Protein 7UR8 (pdb70)

Structure (mmCIF, N/CA/C/O backbone):
data_7UR8
#
_entry.id   7UR8
#
_cell.length_a   26.071
_cell.length_b   40.921
_cell.length_c   48.720
_cell.angle_alpha   90.000
_cell.angle_beta   90.000
_cell.angle_gamma   90.000
#
_symmetry.space_group_name_H-M   'P 21 21 21'
#
loop_
_entity.id
_entity.type
_entity.pdbx_description
1 polymer 170_h_ob
2 water water
#
loop_
_atom_site.group_PDB
_atom_site.id
_atom_site.type_symbol
_atom_site.label_atom_id
_atom_site.label_alt_id
_atom_site.label_comp_id
_atom_site.label_asym_id
_atom_site.label_entity_id
_atom_site.label_seq_id
_atom_site.pdbx_PDB_ins_code
_atom_site.Cartn_x
_atom_site.Cartn_y
_atom_site.Cartn_z
_atom_site.occupancy
_atom_site.B_iso_or_equiv
_atom_site.auth_seq_id
_atom_site.auth_comp_id
_atom_site.auth_asym_id
_atom_site.auth_atom_id
_atom_site.pdbx_PDB_model_num
ATOM 1 N N . SER A 1 2 ? -20.33768 13.62105 -29.55635 1.000 31.38448 2 SER A N 1
ATOM 2 C CA . SER A 1 2 ? -19.20665 14.38340 -29.03381 1.000 40.54888 2 SER A CA 1
ATOM 3 C C . SER A 1 2 ? -19.26359 14.44615 -27.50468 1.000 49.88531 2 SER A C 1
ATOM 4 O O . SER A 1 2 ? -20.33730 14.28266 -26.89207 1.000 48.40638 2 SER A O 1
ATOM 11 N N . GLY A 1 3 ? -18.10665 14.69831 -26.89135 1.000 41.04645 3 GLY A N 1
ATOM 12 C CA . GLY A 1 3 ? -18.01205 14.61123 -25.45564 1.000 35.54648 3 GLY A CA 1
ATOM 13 C C . GLY A 1 3 ? -18.02146 13.15318 -25.01444 1.000 40.12796 3 GLY A C 1
ATOM 14 O O . GLY A 1 3 ? -17.87885 12.21421 -25.80823 1.000 32.39020 3 GLY A O 1
ATOM 18 N N . ASP A 1 4 ? -18.20245 12.97769 -23.70648 1.000 29.18410 4 ASP A N 1
ATOM 19 C CA . ASP A 1 4 ? -18.24446 11.64854 -23.08940 1.000 30.48300 4 ASP A CA 1
ATOM 20 C C . ASP A 1 4 ? -16.93433 10.89279 -23.30979 1.000 34.80985 4 ASP A C 1
ATOM 21 O O . ASP A 1 4 ? -16.92588 9.69630 -23.61994 1.000 34.37734 4 ASP A O 1
ATOM 30 N N . ARG A 1 5 ? -15.81421 11.59953 -23.15970 1.000 33.26588 5 ARG A N 1
ATOM 31 C CA . ARG A 1 5 ? -14.51576 11.03455 -23.49858 1.000 36.74712 5 ARG A CA 1
ATOM 32 C C . ARG A 1 5 ? -13.76060 10.49683 -22.29534 1.000 45.97383 5 ARG A C 1
ATOM 33 O O . ARG A 1 5 ? -12.82424 9.70662 -22.47375 1.000 43.65959 5 ARG A O 1
ATOM 54 N N . THR A 1 6 ? -14.13206 10.90651 -21.08755 1.000 33.73757 6 THR A N 1
ATOM 55 C CA . THR A 1 6 ? -13.53400 10.36382 -19.87795 1.000 36.36217 6 THR A CA 1
ATOM 56 C C . THR A 1 6 ? -14.45733 9.31403 -19.27167 1.000 39.79292 6 THR A C 1
ATOM 57 O O . THR A 1 6 ? -15.66451 9.28082 -19.52663 1.000 35.99730 6 THR A O 1
ATOM 68 N N . ARG A 1 7 ? -13.86598 8.45761 -18.44864 1.000 29.64267 7 ARG A N 1
ATOM 69 C CA . ARG A 1 7 ? -14.56130 7.33337 -17.83933 1.000 39.07352 7 ARG A CA 1
ATOM 70 C C . ARG A 1 7 ? -14.38429 7.42034 -16.33349 1.000 31.80896 7 ARG A C 1
ATOM 71 O O . ARG A 1 7 ? -13.25485 7.49911 -15.84190 1.000 31.69697 7 ARG A O 1
ATOM 92 N N . GLU A 1 8 ? -15.49831 7.44183 -15.61009 1.000 25.62352 8 GLU A N 1
ATOM 93 C CA . GLU A 1 8 ? -15.46436 7.35427 -14.15959 1.000 26.72894 8 GLU A CA 1
ATOM 94 C C . GLU A 1 8 ? -15.51518 5.88982 -13.74458 1.000 24.70323 8 GLU A C 1
ATOM 95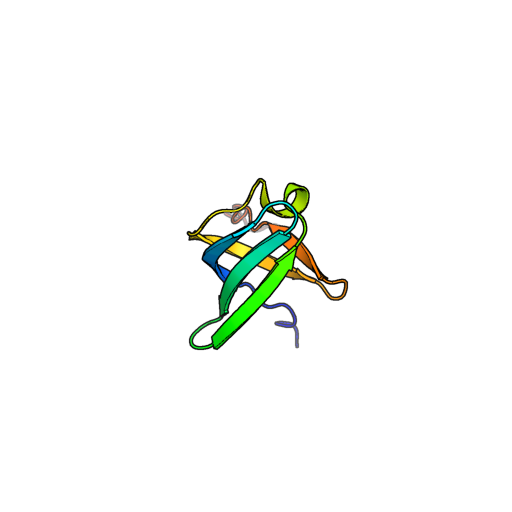 O O . GLU A 1 8 ? -16.28638 5.10027 -14.29885 1.000 25.35923 8 GLU A O 1
ATOM 107 N N . LEU A 1 9 ? -14.68788 5.53367 -12.76755 1.000 18.81921 9 LEU A N 1
ATOM 108 C CA . LEU A 1 9 ? -14.57181 4.16259 -12.29949 1.000 18.36395 9 LEU A CA 1
ATOM 109 C C . LEU A 1 9 ? -14.79553 4.10999 -10.80169 1.000 21.03414 9 LEU A C 1
ATOM 110 O O . LEU A 1 9 ? -14.45107 5.04613 -10.07744 1.000 21.99739 9 LEU A O 1
ATOM 126 N N . LYS A 1 10 ? -15.36928 3.00379 -10.34495 1.000 17.85464 10 LYS A N 1
ATOM 127 C CA . LYS A 1 10 ? -15.60479 2.77799 -8.93082 1.000 18.51992 10 LYS A CA 1
ATOM 128 C C . LYS A 1 10 ? -14.52981 1.84191 -8.40197 1.000 14.87013 10 LYS A C 1
ATOM 129 O O . LYS A 1 10 ? -14.27297 0.78917 -8.99122 1.000 19.48186 10 LYS A O 1
ATOM 148 N N . VAL A 1 11 ? -13.91766 2.22262 -7.28882 1.000 14.57609 11 VAL A N 1
ATOM 149 C CA . VAL A 1 11 ? -12.99537 1.34822 -6.57642 1.000 17.14148 11 VAL A CA 1
ATOM 150 C C . VAL A 1 11 ? -13.82299 0.27937 -5.87428 1.000 17.30235 11 VAL A C 1
ATOM 151 O O . VAL A 1 11 ? -14.64348 0.59178 -5.00515 1.000 19.38553 11 VAL A O 1
ATOM 164 N N . ILE A 1 12 ? -13.62677 -0.98214 -6.25872 1.000 15.92225 12 ILE A N 1
ATOM 165 C CA . ILE A 1 12 ? -14.32823 -2.07845 -5.59521 1.000 17.90471 12 ILE A CA 1
ATOM 166 C C . ILE A 1 12 ? -13.42604 -2.90039 -4.67367 1.000 18.78718 12 ILE A C 1
ATOM 167 O O . ILE A 1 12 ? -13.95423 -3.64628 -3.83147 1.000 21.05441 12 ILE A O 1
ATOM 183 N N . ASP A 1 13 ? -12.10839 -2.76977 -4.77288 1.000 15.73797 13 ASP A N 1
ATOM 184 C CA . ASP A 1 13 ? -11.18880 -3.58805 -3.99686 1.000 16.41294 13 ASP A CA 1
ATOM 185 C C . ASP A 1 13 ? -9.78716 -3.02818 -4.16334 1.000 14.13612 13 ASP A C 1
ATOM 186 O O . ASP A 1 13 ? -9.52486 -2.22787 -5.06500 1.000 16.28544 13 ASP A O 1
ATOM 195 N N . TYR A 1 14 ? -8.90120 -3.42884 -3.25823 1.000 18.96565 14 TYR A N 1
ATOM 196 C CA . TYR A 1 14 ? -7.49861 -3.04901 -3.34216 1.000 17.62753 14 TYR A CA 1
ATOM 197 C C . TYR A 1 14 ? -6.66332 -4.15887 -2.71858 1.000 20.23876 14 TYR A C 1
ATOM 198 O O . TYR A 1 14 ? -7.15482 -4.95023 -1.91419 1.000 20.30322 14 TYR A O 1
ATOM 216 N N . ARG A 1 15 ? -5.39491 -4.21786 -3.11689 1.000 15.25888 15 ARG A N 1
ATOM 217 C CA . ARG A 1 15 ? -4.40522 -5.11237 -2.52611 1.000 18.44332 15 ARG A CA 1
ATOM 218 C C . ARG A 1 15 ? -3.17305 -4.28168 -2.21952 1.000 19.38915 15 ARG A C 1
ATOM 219 O O . ARG A 1 15 ? -2.63884 -3.62173 -3.11490 1.000 22.53292 15 ARG A O 1
ATOM 240 N N . GLU A 1 16 ? -2.72174 -4.30814 -0.97050 1.000 20.97883 16 GLU A N 1
ATOM 241 C CA . GLU A 1 16 ? -1.63949 -3.44519 -0.52769 1.000 20.29834 16 GLU A CA 1
ATOM 242 C C . GLU A 1 16 ? -0.41812 -4.25774 -0.13480 1.000 18.39091 16 GLU A C 1
ATOM 243 O O . GLU A 1 16 ? -0.50722 -5.20056 0.65623 1.000 22.69450 16 GLU A O 1
ATOM 255 N N . TYR A 1 17 ? 0.71810 -3.86856 -0.68524 1.000 20.02299 17 TYR A N 1
ATOM 256 C CA . TYR A 1 17 ? 2.01987 -4.44888 -0.42642 1.000 22.74379 17 TYR A CA 1
ATOM 257 C C . TYR A 1 17 ? 2.93410 -3.34506 0.11001 1.000 23.39097 17 TYR A C 1
ATOM 258 O O . TYR A 1 17 ? 2.51628 -2.20072 0.31771 1.000 25.14744 17 TYR A O 1
ATOM 276 N N . ASP A 1 18 ? 4.19270 -3.70244 0.35932 1.000 22.92327 18 ASP A N 1
ATOM 277 C CA . ASP A 1 18 ? 5.11169 -2.75508 0.97882 1.000 34.22373 18 ASP A CA 1
ATOM 278 C C . ASP A 1 18 ? 5.20383 -1.47367 0.16978 1.000 24.62336 18 ASP A C 1
ATOM 279 O O . ASP A 1 18 ? 5.14606 -0.36942 0.72376 1.000 30.84063 18 ASP A O 1
ATOM 288 N N . ASN A 1 19 ? 5.33668 -1.59916 -1.15307 1.000 24.67944 19 ASN A N 1
ATOM 289 C CA . ASN A 1 19 ? 5.67666 -0.45030 -1.98275 1.000 25.86254 19 ASN A CA 1
ATOM 290 C C . ASN A 1 19 ? 4.73614 -0.26029 -3.16116 1.000 23.42941 19 ASN A C 1
ATOM 291 O O . ASN A 1 19 ? 5.06635 0.47223 -4.10611 1.000 24.53711 19 ASN A O 1
ATOM 302 N N . THR A 1 20 ? 3.56650 -0.88218 -3.11832 1.000 20.66667 20 THR A N 1
ATOM 303 C CA . THR A 1 20 ? 2.65544 -0.79828 -4.24307 1.000 21.07619 20 THR A CA 1
ATOM 304 C C . THR A 1 20 ? 1.25839 -1.14736 -3.75247 1.000 18.70114 20 THR A C 1
ATOM 305 O O . THR A 1 20 ? 1.09073 -1.95071 -2.83161 1.000 22.27081 20 THR A O 1
ATOM 316 N N . VAL A 1 21 ? 0.26473 -0.50893 -4.35983 1.000 16.65453 21 VAL A N 1
ATOM 317 C CA . VAL A 1 21 ? -1.13970 -0.78472 -4.09543 1.000 17.36050 21 VAL A CA 1
ATOM 318 C C . VAL A 1 21 ? -1.81002 -1.05727 -5.43018 1.000 23.26155 21 VAL A C 1
ATOM 319 O O . VAL A 1 21 ? -1.66743 -0.26916 -6.37098 1.000 17.82855 21 VAL A O 1
ATOM 332 N N . TYR A 1 22 ? -2.50986 -2.18022 -5.52378 1.000 18.93972 22 TYR A N 1
ATOM 333 C CA . TYR A 1 22 ? -3.32656 -2.48824 -6.68826 1.000 17.61329 22 TYR A CA 1
ATOM 334 C C . TYR A 1 22 ? -4.76158 -2.08949 -6.38812 1.000 19.22483 22 TYR A C 1
ATOM 335 O O . TYR A 1 22 ? -5.32859 -2.53290 -5.38787 1.000 19.89415 22 TYR A O 1
ATOM 353 N N . PHE A 1 23 ? -5.34296 -1.24918 -7.23939 1.000 17.82688 23 PHE A N 1
ATOM 354 C CA . PHE A 1 23 ? -6.76052 -0.92758 -7.15187 1.000 16.49320 23 PHE A CA 1
ATOM 355 C C . PHE A 1 23 ? -7.51063 -1.71750 -8.21616 1.000 22.96479 23 PHE A C 1
ATOM 356 O O . PHE A 1 23 ? -7.06549 -1.80391 -9.36344 1.000 18.07730 23 PHE A O 1
ATOM 373 N N . ILE A 1 24 ? -8.66136 -2.26792 -7.83661 1.000 18.38666 24 ILE A N 1
ATOM 374 C CA . ILE A 1 24 ? -9.58111 -2.91725 -8.76308 1.000 15.78112 24 ILE A CA 1
ATOM 375 C C . ILE A 1 24 ? -10.71036 -1.93197 -9.02129 1.000 14.04553 24 ILE A C 1
ATOM 376 O O . ILE A 1 24 ? -11.44300 -1.56472 -8.09629 1.000 16.39002 24 ILE A O 1
ATOM 392 N N . LEU A 1 25 ? -10.87078 -1.53819 -10.27919 1.000 17.52811 25 LEU A N 1
ATOM 393 C CA . LEU A 1 25 ? -11.76748 -0.46409 -10.67636 1.000 15.06256 25 LEU A CA 1
ATOM 394 C C . LEU A 1 25 ? -12.83472 -1.00411 -11.61436 1.000 20.84991 25 LEU A C 1
ATOM 395 O O . LEU A 1 25 ? -12.55656 -1.83696 -12.48034 1.000 21.03435 25 LEU A O 1
ATOM 411 N N . ARG A 1 26 ? -14.04981 -0.49811 -11.46947 1.000 17.46055 26 ARG A N 1
ATOM 412 C CA . ARG A 1 26 ? -15.18294 -1.01134 -12.21918 1.000 20.64093 26 ARG A CA 1
ATOM 413 C C . ARG A 1 26 ? -15.83525 0.09398 -13.03593 1.000 19.65903 26 ARG A C 1
ATOM 414 O O . ARG A 1 26 ? -16.13696 1.16924 -12.50797 1.000 20.14661 26 ARG A O 1
ATOM 435 N N . ASP A 1 27 ? -16.04984 -0.18295 -14.31935 1.000 21.67287 27 ASP A N 1
ATOM 436 C CA . ASP A 1 27 ? -16.84283 0.66230 -15.20828 1.000 29.86626 27 ASP A CA 1
ATOM 437 C C . ASP A 1 27 ? -17.95847 -0.20223 -15.78911 1.000 23.08902 27 ASP A C 1
ATOM 438 O O . ASP A 1 27 ? -17.73847 -0.95831 -16.74045 1.000 26.78298 27 ASP A O 1
ATOM 447 N N . GLY A 1 28 ? -19.15057 -0.10609 -15.21403 1.000 26.53611 28 GLY A N 1
ATOM 448 C CA . GLY A 1 28 ? -20.24952 -0.90377 -15.71184 1.000 36.14476 28 GLY A CA 1
ATOM 449 C C . GLY A 1 28 ? -19.98771 -2.37795 -15.45614 1.000 24.65926 28 GLY A C 1
ATOM 450 O O . GLY A 1 28 ? -19.83204 -2.79212 -14.30175 1.000 31.14344 28 GLY A O 1
ATOM 454 N N . ASP A 1 29 ? -19.94941 -3.20207 -16.50592 1.000 24.441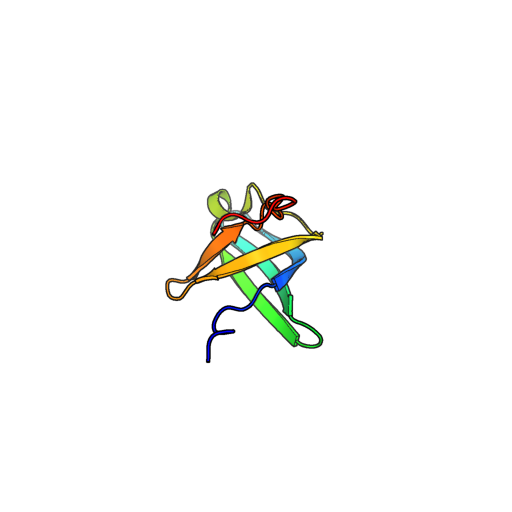02 29 ASP A N 1
ATOM 455 C CA . ASP A 1 29 ? -19.62060 -4.61765 -16.34143 1.000 24.86862 29 ASP A CA 1
ATOM 456 C C . ASP A 1 29 ? -18.16592 -4.92526 -16.71085 1.000 23.76146 29 ASP A C 1
ATOM 457 O O . ASP A 1 29 ? -17.82179 -6.08060 -17.00311 1.000 26.61236 29 ASP A O 1
ATOM 466 N N . LYS A 1 30 ? -17.29474 -3.91738 -16.65043 1.000 20.75079 30 LYS A N 1
ATOM 467 C CA . LYS A 1 30 ? -15.87954 -4.06474 -16.96631 1.000 19.79441 30 LYS A CA 1
ATOM 468 C C . LYS A 1 30 ? -15.01374 -3.74312 -15.75473 1.000 18.31041 30 LYS A 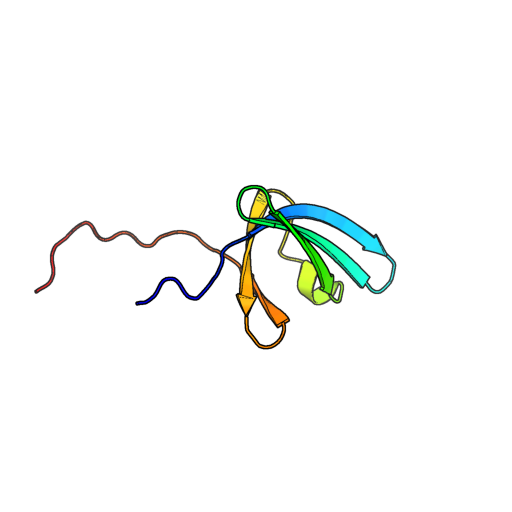C 1
ATOM 469 O O . LYS A 1 30 ? -15.32441 -2.83754 -14.97014 1.000 21.90641 30 LYS A O 1
ATOM 488 N N . ILE A 1 31 ? -13.91972 -4.49535 -15.62416 1.000 18.19888 31 ILE A N 1
ATOM 489 C CA . ILE A 1 31 ? -12.98907 -4.38933 -14.50275 1.000 15.93215 31 ILE A CA 1
ATOM 490 C C . ILE A 1 31 ? -11.62588 -3.99064 -15.04399 1.000 15.73532 31 ILE A C 1
ATOM 491 O O . ILE A 1 31 ? -11.14796 -4.58582 -16.01385 1.000 19.36436 31 ILE A O 1
ATOM 507 N N . TYR A 1 32 ? -10.98592 -3.00484 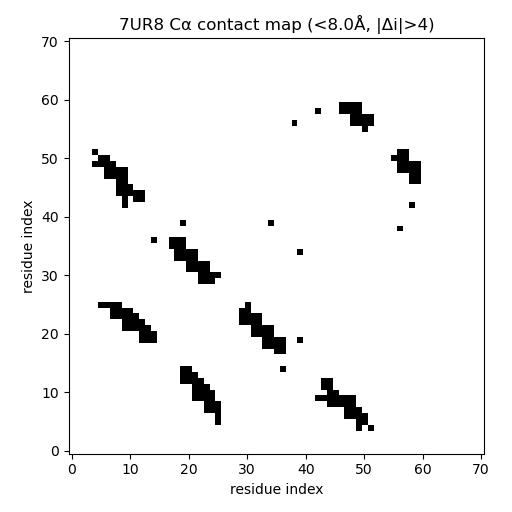-14.40438 1.000 16.90902 32 TYR A N 1
ATOM 508 C CA . TYR A 1 32 ? -9.60745 -2.64498 -14.70373 1.000 20.97368 32 TYR A CA 1
ATOM 509 C C . TYR A 1 32 ? -8.78411 -2.68958 -13.42962 1.000 20.63700 32 TYR A C 1
ATOM 510 O O . TYR A 1 32 ? -9.29255 -2.46714 -12.32900 1.000 20.29396 32 TYR A O 1
ATOM 528 N N . THR A 1 33 ? -7.50370 -2.98435 -13.59817 1.000 23.38049 33 THR A N 1
ATOM 529 C CA . THR A 1 33 ? -6.53955 -2.98016 -12.51452 1.000 19.33120 33 THR A CA 1
ATOM 530 C C . THR A 1 33 ? -5.51386 -1.88951 -12.78055 1.000 19.44306 33 THR A C 1
ATOM 531 O O . THR A 1 33 ? -5.05462 -1.70743 -13.91456 1.000 21.81342 33 THR A O 1
ATOM 542 N N . ILE A 1 34 ? -5.16326 -1.15945 -11.73302 1.000 16.45175 34 ILE A N 1
ATOM 543 C CA . ILE A 1 34 ? -4.10018 -0.16932 -11.80885 1.000 18.81120 34 ILE A CA 1
ATOM 544 C C . ILE A 1 34 ? -3.25860 -0.29328 -10.54716 1.000 19.43033 34 ILE A C 1
ATOM 545 O O . ILE A 1 34 ? -3.77187 -0.59272 -9.46536 1.000 19.79163 34 ILE A O 1
ATOM 561 N N . GLU A 1 35 ? -1.95813 -0.09832 -10.70424 1.000 17.31824 35 GLU A N 1
ATOM 562 C CA . GLU A 1 35 ? -0.97886 -0.23389 -9.64225 1.000 17.10782 35 GLU A CA 1
ATOM 563 C C . GLU A 1 35 ? -0.34164 1.12944 -9.42885 1.000 19.16519 35 GLU A C 1
ATOM 564 O O . GLU A 1 35 ? 0.16932 1.73542 -10.37665 1.000 22.63346 35 GLU A O 1
ATOM 576 N N . VAL A 1 36 ? -0.39324 1.61802 -8.19632 1.000 17.69890 36 VAL A N 1
ATOM 577 C CA . VAL A 1 36 ? 0.13067 2.92905 -7.86153 1.000 21.29260 36 VAL A CA 1
ATOM 578 C C . VAL A 1 36 ? 0.98116 2.80471 -6.60986 1.000 22.81425 36 VAL A C 1
ATOM 579 O O . VAL A 1 36 ? 1.02771 1.76244 -5.95079 1.000 20.87458 36 VAL A O 1
ATOM 592 N N . SER A 1 37 ? 1.67394 3.88871 -6.30334 1.000 22.43234 37 SER A N 1
ATOM 593 C CA . SER A 1 37 ? 2.46439 3.95379 -5.09018 1.000 18.22380 37 SER A CA 1
ATOM 594 C C . SER A 1 37 ? 1.54332 4.18396 -3.89256 1.000 16.84442 37 SER A C 1
ATOM 595 O O . SER A 1 37 ? 0.45656 4.75970 -4.02372 1.000 19.65424 37 SER A O 1
ATOM 603 N N . PRO A 1 38 ? 1.95163 3.73957 -2.70257 1.000 21.03602 38 PRO A N 1
ATOM 604 C CA . PRO A 1 38 ? 1.07629 3.91537 -1.53009 1.000 18.39148 38 PRO A CA 1
ATOM 605 C C . PRO A 1 38 ? 0.68998 5.36033 -1.26646 1.000 18.41926 38 PRO A C 1
ATOM 606 O O . PRO A 1 38 ? -0.45571 5.62850 -0.88779 1.000 19.62299 38 PRO A O 1
ATOM 617 N N . GLU A 1 39 ? 1.59271 6.31507 -1.49615 1.000 20.70996 39 GLU A N 1
ATOM 618 C CA . GLU A 1 39 ? 1.24149 7.71405 -1.25795 1.000 19.09092 39 GLU A CA 1
ATOM 619 C C . GLU A 1 39 ? 0.15793 8.20298 -2.21838 1.000 22.33590 39 GLU A C 1
ATOM 620 O O . GLU A 1 39 ? -0.54892 9.16796 -1.90226 1.000 23.82693 39 GLU A O 1
ATOM 632 N N . GLU A 1 40 ? -0.01372 7.54043 -3.36304 1.000 19.88593 40 GLU A N 1
ATOM 633 C CA . GLU A 1 40 ? -1.09513 7.87775 -4.27826 1.000 19.55992 40 GLU A CA 1
ATOM 634 C C . GLU A 1 40 ? -2.40363 7.20570 -3.88865 1.000 23.94717 40 GLU A C 1
ATOM 635 O O . GLU A 1 40 ? -3.45648 7.56924 -4.41729 1.000 26.70267 40 GLU A O 1
ATOM 647 N N . ALA A 1 41 ? -2.36342 6.22683 -2.98786 1.000 22.03870 41 ALA A N 1
ATOM 648 C CA . ALA A 1 41 ? -3.55791 5.49910 -2.56778 1.000 19.59600 41 ALA A CA 1
ATOM 649 C C . ALA A 1 41 ? -4.12256 5.98428 -1.23569 1.000 26.31649 41 ALA A C 1
ATOM 650 O O . ALA A 1 41 ? -5.15914 5.47235 -0.78591 1.000 26.40536 41 ALA A O 1
ATOM 657 N N . LYS A 1 42 ? -3.49166 6.97944 -0.61649 1.000 24.66740 42 LYS A N 1
ATOM 658 C CA . LYS A 1 42 ? -3.79866 7.30354 0.77189 1.000 26.43924 42 LYS A CA 1
ATOM 659 C C . LYS A 1 42 ? -5.22767 7.80489 0.94704 1.000 26.58646 42 LYS A C 1
ATOM 660 O O . LYS A 1 42 ? -5.78226 7.72439 2.05000 1.000 36.85145 42 LYS A O 1
ATOM 679 N N . LYS A 1 43 ? -5.80648 8.40632 -0.08834 1.000 21.08169 43 LYS A N 1
ATOM 680 C CA . LYS A 1 43 ? -7.09206 9.08168 0.03375 1.000 31.56133 43 LYS A CA 1
ATOM 681 C C . LYS A 1 43 ? -8.23347 8.28480 -0.58586 1.000 24.88729 43 LYS A C 1
ATOM 682 O O . LYS A 1 43 ? -9.36398 8.78469 -0.65514 1.000 26.95952 43 LYS A O 1
ATOM 701 N N . LEU A 1 44 ? -7.96728 7.05883 -1.03021 1.000 24.13840 44 LEU A N 1
ATOM 702 C CA . LEU A 1 44 ? -8.92682 6.27408 -1.78916 1.000 19.78716 44 LEU A CA 1
ATOM 703 C C . LEU A 1 44 ? -9.21460 4.95260 -1.09332 1.000 23.19712 44 LEU A C 1
ATOM 704 O O . LEU A 1 44 ? -8.29558 4.26839 -0.62865 1.000 26.03667 44 LEU A O 1
ATOM 720 N N . LYS A 1 45 ? -10.49936 4.58573 -1.04182 1.000 20.11726 45 LYS A N 1
ATOM 721 C CA . LYS A 1 45 ? -10.86788 3.29049 -0.48870 1.000 24.17063 45 LYS A CA 1
ATOM 722 C C . LYS A 1 45 ? -12.03238 2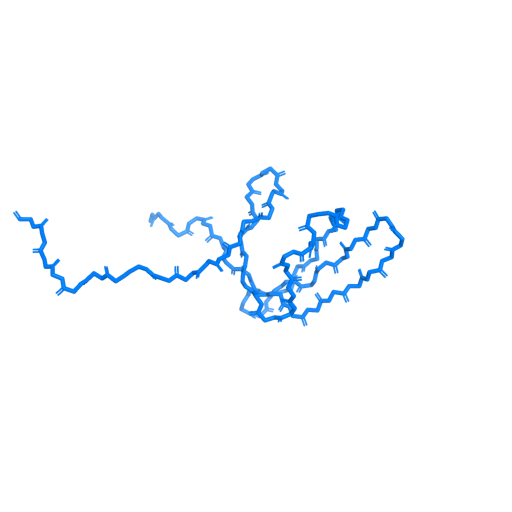.70528 -1.27658 1.000 17.88935 45 LYS A C 1
ATOM 723 O O . LYS A 1 45 ? -12.68450 3.42442 -2.04803 1.000 19.05648 45 LYS A O 1
ATOM 742 N N . PRO A 1 46 ? -12.33957 1.41785 -1.09544 1.000 19.42236 46 PRO A N 1
ATOM 743 C CA . PRO A 1 46 ? -13.49089 0.83360 -1.79101 1.000 19.65952 46 PRO A CA 1
ATOM 744 C C . PRO A 1 46 ? -14.73344 1.69711 -1.61763 1.000 17.26243 46 PRO A C 1
ATOM 745 O O . PRO A 1 46 ? -15.02088 2.19536 -0.52892 1.000 22.35088 46 PRO A O 1
ATOM 756 N N . GLY A 1 47 ? -15.46202 1.88208 -2.71236 1.000 19.30344 47 GLY A N 1
ATOM 757 C CA . GLY A 1 47 ? -16.63068 2.72927 -2.73794 1.000 19.72064 47 GLY A CA 1
ATOM 758 C C . GLY A 1 47 ? -16.39237 4.11200 -3.30874 1.000 23.46194 47 GLY A C 1
ATOM 759 O O . GLY A 1 47 ? -17.35796 4.78063 -3.70166 1.000 26.54008 47 GLY A O 1
ATOM 763 N N . ASP A 1 48 ? -15.14118 4.55809 -3.35470 1.000 16.78964 48 ASP A N 1
ATOM 764 C CA . ASP A 1 48 ? -14.79506 5.83055 -3.96083 1.000 18.24449 48 ASP A CA 1
ATOM 765 C C . ASP A 1 48 ? -14.80438 5.70891 -5.48156 1.000 16.68364 48 ASP A C 1
ATOM 766 O O . ASP A 1 48 ? -14.60649 4.63083 -6.04471 1.000 20.79028 48 ASP A O 1
ATOM 775 N N . TRP A 1 49 ? -15.00812 6.83716 -6.14876 1.000 17.70037 49 TRP A N 1
ATOM 776 C CA . TRP A 1 49 ? -14.98649 6.91685 -7.60083 1.000 15.93972 49 TRP A CA 1
ATOM 777 C C . TRP A 1 49 ? -13.77391 7.72079 -8.05013 1.000 17.69138 49 TRP A C 1
ATOM 778 O O . TRP A 1 49 ? -13.31692 8.64326 -7.35959 1.000 18.54708 49 TRP A O 1
ATOM 799 N N . VAL A 1 50 ? -13.26114 7.37741 -9.22654 1.000 17.57048 50 VAL A N 1
ATOM 800 C CA . VAL A 1 50 ? -12.05022 7.99808 -9.74187 1.000 18.42733 50 VAL A CA 1
ATOM 801 C C . VAL A 1 50 ? -12.14108 8.15092 -11.25472 1.000 15.78580 50 VAL A C 1
ATOM 802 O O . VAL A 1 50 ? -12.90952 7.46720 -11.93840 1.000 19.75241 50 VAL A O 1
ATOM 815 N N . ILE A 1 51 ? -11.29963 9.04532 -11.76980 1.000 15.69096 51 ILE A N 1
ATOM 816 C CA . ILE A 1 51 ? -10.97423 9.13888 -13.18717 1.000 19.55194 51 ILE A CA 1
ATOM 817 C C . ILE A 1 51 ? -9.46850 8.96491 -13.29655 1.000 17.52589 51 ILE A C 1
ATOM 818 O O . ILE A 1 51 ? -8.71623 9.61186 -12.56179 1.000 19.59806 51 ILE A O 1
ATOM 834 N N . VAL A 1 52 ? -9.03030 8.07624 -14.18469 1.000 18.88207 52 VAL A N 1
ATOM 835 C CA . VAL A 1 52 ? -7.61687 7.92540 -14.51837 1.000 16.98342 52 VAL A CA 1
ATOM 836 C C . VAL A 1 52 ? -7.37356 8.69240 -15.80444 1.000 23.52443 52 VAL A C 1
ATOM 837 O O . VAL A 1 52 ? -8.01462 8.40663 -16.82189 1.000 24.19879 52 VAL A O 1
ATOM 850 N N . ASN A 1 53 ? -6.46540 9.66992 -15.77303 1.000 21.11755 53 ASN A N 1
ATOM 851 C CA . ASN A 1 53 ? -6.27216 10.50822 -16.94747 1.000 20.78485 53 ASN A CA 1
ATOM 852 C C . ASN A 1 53 ? -5.21382 9.91181 -17.87322 1.000 21.64977 53 ASN A C 1
ATOM 853 O O . ASN A 1 53 ? -4.67116 8.83331 -17.63114 1.000 23.24439 53 ASN A O 1
ATOM 864 N N . GLU A 1 54 ? -4.92837 10.62899 -18.96458 1.000 28.26966 54 GLU A N 1
ATOM 865 C CA . GLU A 1 54 ? -4.07774 10.07787 -20.01333 1.000 25.91294 54 GLU A CA 1
ATOM 866 C C . GLU A 1 54 ? -2.68570 9.73549 -19.50208 1.000 26.70999 54 GLU A C 1
ATOM 867 O O . GLU A 1 54 ? -2.01931 8.85383 -20.05740 1.000 30.20472 54 GLU A O 1
ATOM 879 N N . ASP A 1 55 ? -2.22999 10.41459 -18.45536 1.000 20.73926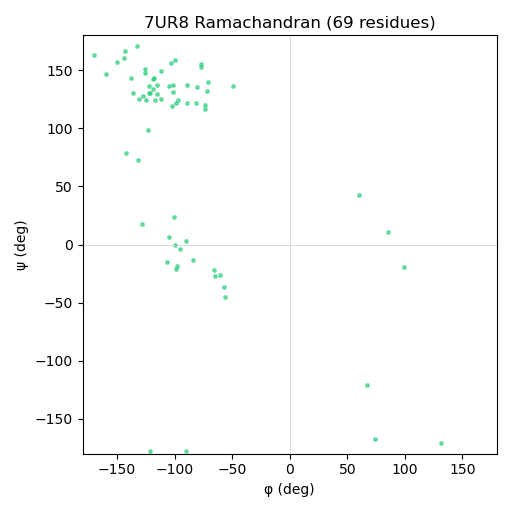 55 ASP A N 1
ATOM 880 C CA . ASP A 1 55 ? -0.90772 10.19785 -17.88473 1.000 18.41922 55 ASP A CA 1
ATOM 881 C C . ASP A 1 55 ? -0.90515 9.14519 -16.78616 1.000 22.89419 55 ASP A C 1
ATOM 882 O O . ASP A 1 55 ? 0.14103 8.91209 -16.16930 1.000 27.89602 55 ASP A O 1
ATOM 891 N N . GLY A 1 56 ? -2.04500 8.51646 -16.52064 1.000 23.10224 56 GLY A N 1
ATOM 892 C CA . GLY A 1 56 ? -2.12714 7.53709 -15.46297 1.000 19.37229 56 GLY A CA 1
ATOM 893 C C . GLY A 1 56 ? -2.38322 8.11245 -14.09246 1.000 23.03340 56 GLY A C 1
ATOM 894 O O . GLY A 1 56 ? -2.22805 7.39570 -13.09808 1.000 23.37823 56 GLY A O 1
ATOM 898 N N . LYS A 1 57 ? -2.72092 9.39748 -14.00144 1.000 22.47012 57 LYS A N 1
ATOM 899 C CA . LYS A 1 57 ? -2.94571 10.03543 -12.71289 1.000 21.81877 57 LYS A CA 1
ATOM 900 C C . LYS A 1 57 ? -4.34066 9.71151 -12.19802 1.000 20.89537 57 LYS A C 1
ATOM 901 O O . LYS A 1 57 ? -5.32058 9.75516 -12.94767 1.000 21.90977 57 LYS A O 1
ATOM 920 N N . LEU A 1 58 ? -4.42430 9.38128 -10.91726 1.000 22.02270 58 LEU A N 1
ATOM 921 C CA . LEU A 1 58 ? -5.70492 9.15416 -10.26498 1.000 23.03014 58 LEU A CA 1
ATOM 922 C C . LEU A 1 58 ? -6.33380 10.48752 -9.87287 1.000 22.96256 58 LEU A C 1
ATOM 923 O O . LEU A 1 58 ? -5.71997 11.27763 -9.14737 1.000 24.62228 58 LEU A O 1
ATOM 939 N N . LEU A 1 59 ? -7.54082 10.74799 -10.37021 1.000 17.47301 59 LEU A N 1
ATOM 940 C CA . LEU A 1 59 ? -8.30344 11.94423 -10.03279 1.000 18.87800 59 LEU A CA 1
ATOM 941 C C . LEU A 1 59 ? -9.51688 11.53812 -9.20719 1.000 19.19963 59 LEU A C 1
ATOM 942 O O . LEU A 1 59 ? -10.31121 10.69700 -9.64171 1.000 20.63719 59 LEU A O 1
ATOM 958 N N . HIS A 1 60 ? -9.66318 12.14680 -8.02914 1.000 18.26909 60 HIS A N 1
ATOM 959 C CA . HIS A 1 60 ? -10.64261 11.71147 -7.03966 1.000 19.16432 60 HIS A CA 1
ATOM 960 C C . HIS A 1 60 ? -11.97278 12.41311 -7.26778 1.000 17.67470 60 HIS A C 1
ATOM 961 O O . HIS A 1 60 ? -12.03981 13.64392 -7.20320 1.000 18.20916 60 HIS A O 1
ATOM 975 N N . VAL A 1 61 ? -13.03429 11.63388 -7.48336 1.000 18.51384 61 VAL A N 1
ATOM 976 C CA . VAL A 1 61 ? -14.36067 12.21865 -7.66006 1.000 19.35870 61 VAL A CA 1
ATOM 977 C C . VAL A 1 61 ? -14.86308 12.70688 -6.30818 1.000 18.72836 61 VAL A C 1
ATOM 978 O O . VAL A 1 61 ? -15.01663 11.92279 -5.36365 1.000 21.34972 61 VAL A O 1
ATOM 991 N N . GLN A 1 62 ? -15.13707 14.01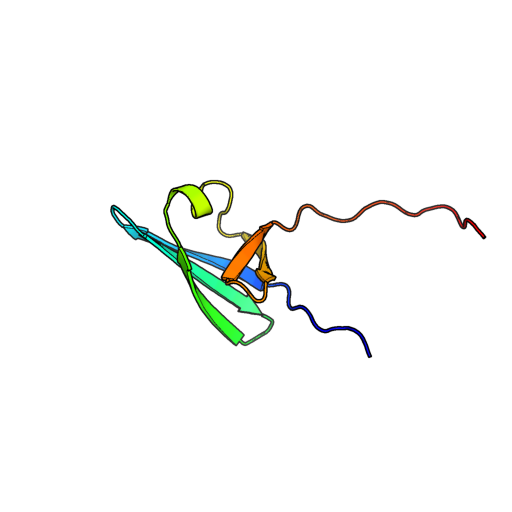259 -6.22453 1.000 20.14137 62 GLN A N 1
ATOM 992 C CA . GLN A 1 62 ? -15.49707 14.67031 -4.97434 1.000 21.73005 62 GLN A CA 1
ATOM 993 C C . GLN A 1 62 ? -16.99597 14.87569 -4.80208 1.000 25.49171 62 GLN A C 1
ATOM 994 O O . GLN A 1 62 ? -17.45314 15.08058 -3.67271 1.000 28.48760 62 GLN A O 1
ATOM 1008 N N . GLY A 1 63 ? -17.75941 14.85644 -5.87695 1.000 26.59196 63 GLY A N 1
ATOM 1009 C CA . GLY A 1 63 ? -19.18858 15.03374 -5.83173 1.000 32.71264 63 GLY A CA 1
ATOM 1010 C C . GLY A 1 63 ? -19.62918 16.05624 -6.85045 1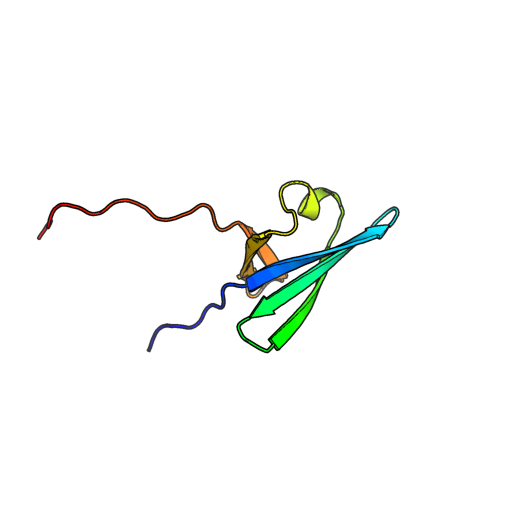.000 33.11862 63 GLY A C 1
ATOM 1011 O O . GLY A 1 63 ? -18.85599 16.50547 -7.70294 1.000 24.07272 63 GLY A O 1
ATOM 1015 N N . SER A 1 64 ? -20.89396 16.43230 -6.75876 1.000 22.45672 64 SER A N 1
ATOM 1016 C CA . SER A 1 64 ? -21.51180 17.35622 -7.68989 1.000 21.72186 64 SER A CA 1
ATOM 1017 C C . SER A 1 64 ? -21.63146 18.73256 -7.05932 1.000 30.31689 64 SER A C 1
ATOM 1018 O O . SER A 1 64 ? -21.61179 18.88113 -5.83653 1.000 41.46417 64 SER A O 1
ATOM 1026 N N . LEU A 1 65 ? -21.69938 19.74089 -7.91462 1.000 25.65604 65 LEU A N 1
ATOM 1027 C CA . LEU A 1 65 ? -21.90323 21.11898 -7.50265 1.000 25.08168 65 LEU A CA 1
ATOM 1028 C C . LEU A 1 65 ? -23.34180 21.51978 -7.80301 1.000 30.62845 65 LEU A C 1
ATOM 1029 O O . LEU A 1 65 ? -23.87709 21.18900 -8.86680 1.000 32.24488 65 LEU A O 1
ATOM 1045 N N . GLU A 1 66 ? -23.97239 22.20473 -6.84739 1.000 26.16225 66 GLU A N 1
ATOM 1046 C CA . GLU A 1 66 ? -25.37817 22.57577 -6.97881 1.000 32.07913 66 GLU A CA 1
ATOM 1047 C C . GLU A 1 66 ? -25.56604 23.66050 -8.03664 1.000 36.70776 66 GLU A C 1
ATOM 1048 O O . GLU A 1 66 ? -24.78203 24.61256 -8.11749 1.000 33.27790 66 GLU A O 1
ATOM 1060 N N . HIS A 1 67 ? -26.64744 23.52859 -8.84850 1.000 31.19194 67 HIS A N 1
ATOM 1061 C CA . HIS A 1 67 ? -26.98655 24.52801 -9.87605 1.000 28.70567 67 HIS A CA 1
ATOM 1062 C C . HIS A 1 67 ? -28.51187 24.65863 -9.90640 1.000 28.03228 67 HIS A C 1
ATOM 1063 O O . HIS A 1 67 ? -29.19440 24.10800 -10.77249 1.000 34.39903 67 HIS A O 1
ATOM 1077 N N . HIS A 1 68 ? -29.04798 25.40399 -8.94287 1.000 27.63225 68 HIS A N 1
ATOM 1078 C CA . HIS A 1 68 ? -30.48729 25.51743 -8.75675 1.000 27.75151 68 HIS A CA 1
ATOM 1079 C C . HIS A 1 68 ? -31.08166 26.73050 -9.44586 1.000 23.86926 68 HIS A C 1
ATOM 1080 O O . HIS A 1 68 ? -32.30389 26.90646 -9.41149 1.000 26.65415 68 HIS A O 1
ATOM 1094 N N . HIS A 1 69 ? -30.25244 27.56787 -10.06131 1.000 28.98430 69 HIS A N 1
ATOM 1095 C CA . HIS A 1 69 ? -30.71187 28.83106 -10.61711 1.000 32.27003 69 HIS A CA 1
ATOM 1096 C C . HIS A 1 69 ? -30.10956 29.04774 -11.99497 1.000 26.82769 69 HIS A C 1
ATOM 1097 O O . HIS A 1 69 ? -28.89700 28.90441 -12.18321 1.000 28.97837 69 HIS A O 1
ATOM 1111 N N . HIS A 1 70 ? -30.97956 29.38411 -12.94294 1.000 27.10038 70 HIS A N 1
ATOM 1112 C CA . HIS A 1 70 ? -30.59598 29.64180 -14.32292 1.000 29.35671 70 HIS A CA 1
ATOM 1113 C C . HIS A 1 70 ? -29.85115 30.96643 -14.41446 1.000 31.59332 70 HIS A C 1
ATOM 1114 O O . HIS A 1 70 ? -30.30749 31.98173 -13.88119 1.000 29.44091 70 HIS A O 1
ATOM 1128 N N . HIS A 1 71 ? -28.70533 30.96412 -15.10200 1.000 24.39364 71 HIS A N 1
ATOM 1129 C CA . HIS A 1 71 ? -27.85049 32.14881 -15.20712 1.000 21.19721 71 HIS A CA 1
ATOM 1130 C C . HIS A 1 71 ? -27.43685 32.39233 -16.67032 1.000 29.88785 71 HIS A C 1
ATOM 1131 O O . HIS A 1 71 ? -26.27669 32.19608 -17.04021 1.000 39.90380 71 HIS A O 1
ATOM 1145 N N . HIS A 1 72 ? -28.37829 32.85116 -17.49115 1.000 35.85824 72 HIS A N 1
ATOM 1146 C CA . HIS A 1 72 ? -28.06427 33.35797 -18.82998 1.000 31.48920 72 HIS A CA 1
ATOM 1147 C C . HIS A 1 72 ? -29.03901 34.48596 -19.16750 1.000 28.77500 72 HIS A C 1
ATOM 1148 O O . HIS A 1 72 ? -28.65172 35.62902 -19.39997 1.000 45.43314 72 HIS A O 1
#

B-factor: mean 31.37, std 12.2, range [14.05, 83.49]

Foldseek 3Di:
DDPPWFKWFFADWDDDDFKIWTWTDGPPDIDIDIDGVVLCVVDDGGWMWTQDPVRRTHGDDDDDDDPDDDD

Secondary structure (DSSP, 8-state):
----S-EEEEEEEEE-SS-EEEEEEETTEEEEEEE-HHHHTT--TT-EEEE-TT--EEE--------S---

Solvent-accessible surface area: 6159 Å² total; per-residue (Å²): 171,53,149,211,94,96,91,11,59,1,75,68,100,104,110,122,137,127,26,3,58,4,19,2,104,34,48,141,107,96,80,77,35,94,12,32,39,114,87,13,159,163,17,139,57,49,45,110,0,41,48,47,177,135,36,119,11,71,65,63,170,59,115,171,151,140,134,128,163,152,217

Nearest PDB structures (foldseek):
  7ur8-assembly1_A  TM=1.014E+00  e=1.374E-12  synthetic construct
  1fr3-assembly1_A  TM=7.147E-01  e=3.850E-02  Sporomusa ovata
  3q6c-assembly1_A  TM=6.692E-01  e=2.138E-01  Klebsiella variicola At-22
  2it1-assembly1_B  TM=5.482E-01  e=9.606E-02  Pyrococcus horikoshii
  3q6c-assembly11_K  TM=7.579E-01  e=6.703E-01  Klebsiella variicola At-22

Radius of gyration: 14.59 Å; Cα contacts (8 Å, |Δi|>4): 108; chains: 1; bounding box: 36×38×30 Å

Sequence (71 aa):
SGDRTRELKVIDYREYDNTVYFILRDGDKIYTIEVSPEEAKKLKPGDWVIVNEDGKLLHVQGSLEHHHHHH